Protein AF-A0A075HZZ0-F1 (afdb_monomer_lite)

Secondary structure (DSSP, 8-state):
-PPPEEEETTTTEEEE-SSS---TT-S--SS-SSTT---S-TTT----EEEEE---HHHHHHHHHHHHHHHHHHTTHHHHHHHHHHHHHHHHSPEEEEETTT--EEE--S---TTS----HHHHHHHHHHHHHHHHHHHHHHHHHS-------PPPHHHHHHHHHHHHHHHHHHHT-

Organism: NCBI:txid1456529

Sequence (177 aa):
MIYPYFFCELCDAKHALVEVVDCKYGKDQLSWDNYNEFHKCPACSGSHFYRQKDFNRLLGCGIILFGILLVPITYGISLAIVALVDWFLYNRVPDTIVCYKCKGEFFGIQSIPKNITSFDHHSSILGAVLAITVFALSVRFTERRTPTEPETEPLSEKERKYIGSVLRRHLEASDES

pLDDT: mean 73.94, std 11.05, range [47.56, 90.44]

Structure (mmCIF, N/CA/C/O backbone):
data_AF-A0A075HZZ0-F1
#
_entry.id   AF-A0A075HZZ0-F1
#
loop_
_atom_site.group_PDB
_atom_site.id
_atom_site.type_symbol
_atom_site.label_atom_id
_atom_site.label_alt_id
_atom_site.label_comp_id
_atom_site.label_asym_id
_atom_site.label_entity_id
_atom_site.label_seq_id
_atom_site.pdbx_PDB_ins_code
_atom_site.Cartn_x
_atom_site.Cartn_y
_atom_site.Cartn_z
_atom_site.occupancy
_atom_site.B_iso_or_equiv
_atom_site.auth_seq_id
_atom_site.auth_comp_id
_atom_site.auth_asym_id
_atom_site.auth_atom_id
_atom_site.pdbx_PDB_model_num
ATOM 1 N N . MET A 1 1 ? 4.058 -21.951 -14.397 1.00 50.56 1 MET A N 1
ATOM 2 C CA . MET A 1 1 ? 5.215 -21.125 -14.794 1.00 50.56 1 MET A CA 1
ATOM 3 C C . MET A 1 1 ? 4.657 -19.850 -15.397 1.00 50.56 1 MET A C 1
ATOM 5 O O . MET A 1 1 ? 3.925 -19.944 -16.371 1.00 50.56 1 MET A O 1
ATOM 9 N N . ILE A 1 2 ? 4.867 -18.702 -14.752 1.00 61.91 2 ILE A N 1
ATOM 10 C CA . ILE A 1 2 ? 4.447 -17.406 -15.303 1.00 61.91 2 ILE A CA 1
ATOM 11 C C . ILE A 1 2 ? 5.496 -17.047 -16.351 1.00 61.91 2 ILE A C 1
ATOM 13 O O . ILE A 1 2 ? 6.670 -16.928 -16.008 1.00 61.91 2 ILE A O 1
ATOM 17 N N . TYR A 1 3 ? 5.095 -16.956 -17.616 1.00 71.94 3 TYR A N 1
ATOM 18 C CA . TYR A 1 3 ? 6.011 -16.541 -18.672 1.00 71.94 3 TYR A CA 1
ATOM 19 C C . TYR A 1 3 ? 6.302 -15.046 -18.523 1.00 71.94 3 TYR A C 1
ATOM 21 O O . TYR A 1 3 ? 5.352 -14.269 -18.386 1.00 71.94 3 TYR A O 1
ATOM 29 N N . PRO A 1 4 ? 7.580 -14.632 -18.522 1.00 78.75 4 PRO A N 1
ATOM 30 C CA . PRO A 1 4 ? 7.922 -13.226 -18.450 1.00 78.75 4 PRO A CA 1
ATOM 31 C C . PRO A 1 4 ? 7.468 -12.523 -19.731 1.00 78.75 4 PRO A C 1
ATOM 33 O O . PRO A 1 4 ? 7.675 -13.011 -20.845 1.00 78.75 4 PRO A O 1
ATOM 36 N N . TYR A 1 5 ? 6.833 -11.369 -19.574 1.00 82.69 5 TYR A N 1
ATOM 37 C CA . TYR A 1 5 ? 6.384 -10.553 -20.696 1.00 82.69 5 TYR A CA 1
ATOM 38 C C . TYR A 1 5 ? 6.636 -9.074 -20.418 1.00 82.69 5 TYR A C 1
ATOM 40 O O . TYR A 1 5 ? 6.694 -8.627 -19.273 1.00 82.69 5 TYR A O 1
ATOM 48 N N . PHE A 1 6 ? 6.787 -8.320 -21.497 1.00 85.06 6 PHE A N 1
ATOM 49 C CA . PHE A 1 6 ? 7.002 -6.885 -21.505 1.00 85.06 6 PHE A CA 1
ATOM 50 C C . PHE A 1 6 ? 5.791 -6.197 -22.127 1.00 85.06 6 PHE A C 1
ATOM 52 O O . PHE A 1 6 ? 5.382 -6.520 -23.240 1.00 85.06 6 PHE A O 1
ATOM 59 N N . PHE A 1 7 ? 5.211 -5.245 -21.411 1.00 87.62 7 PHE A N 1
ATOM 60 C CA . PHE A 1 7 ? 4.170 -4.374 -21.925 1.00 87.62 7 PHE A CA 1
ATOM 61 C C . PHE A 1 7 ? 4.780 -3.023 -22.289 1.00 87.62 7 PHE A C 1
ATOM 63 O O . PHE A 1 7 ? 5.391 -2.355 -21.456 1.00 87.62 7 PHE A O 1
ATOM 70 N N . CYS A 1 8 ? 4.635 -2.618 -23.546 1.00 85.44 8 CYS A N 1
ATOM 71 C CA . CYS A 1 8 ? 5.173 -1.353 -24.020 1.00 85.44 8 CYS A CA 1
ATOM 72 C C . CYS A 1 8 ? 4.058 -0.310 -24.147 1.00 85.44 8 CYS A C 1
ATOM 74 O O . CYS A 1 8 ? 3.200 -0.447 -25.013 1.00 85.44 8 CYS A O 1
ATOM 76 N N . GLU A 1 9 ? 4.122 0.772 -23.362 1.00 85.38 9 GLU A N 1
ATOM 77 C CA . GLU A 1 9 ? 3.153 1.884 -23.440 1.00 85.38 9 GLU A CA 1
ATOM 78 C C . GLU A 1 9 ? 3.209 2.618 -24.797 1.00 85.38 9 GLU A C 1
ATOM 80 O O . GLU A 1 9 ? 2.214 3.171 -25.247 1.00 85.38 9 GLU A O 1
ATOM 85 N N . LEU A 1 10 ? 4.351 2.595 -25.502 1.00 84.75 10 LEU A N 1
ATOM 86 C CA . LEU A 1 10 ? 4.500 3.295 -26.788 1.00 84.75 10 LEU A CA 1
ATOM 87 C C . LEU A 1 10 ? 3.740 2.627 -27.938 1.00 84.75 10 LEU A C 1
ATOM 89 O O . LEU A 1 10 ? 3.252 3.319 -28.827 1.00 84.75 10 LEU A O 1
ATOM 93 N N . CYS A 1 11 ? 3.684 1.295 -27.963 1.00 82.88 11 CYS A N 1
ATOM 94 C CA . CYS A 1 11 ? 2.939 0.549 -28.980 1.00 82.88 11 CYS A CA 1
ATOM 95 C C . CYS A 1 11 ? 1.663 -0.104 -28.448 1.00 82.88 11 CYS A C 1
ATOM 97 O O . CYS A 1 11 ? 1.003 -0.792 -29.221 1.00 82.88 11 CYS A O 1
ATOM 99 N N . ASP A 1 12 ? 1.336 0.111 -27.171 1.00 85.69 12 ASP A N 1
ATOM 100 C CA . ASP A 1 12 ? 0.160 -0.431 -26.480 1.00 85.69 12 ASP A CA 1
ATOM 101 C C . ASP A 1 12 ? -0.004 -1.950 -26.685 1.00 85.69 12 ASP A C 1
ATOM 103 O O . ASP A 1 12 ? -1.091 -2.482 -26.907 1.00 85.69 12 ASP A O 1
ATOM 107 N N . ALA A 1 13 ? 1.125 -2.666 -26.683 1.00 84.50 13 ALA A N 1
ATOM 108 C CA . ALA A 1 13 ? 1.187 -4.079 -27.034 1.00 84.50 13 ALA A CA 1
ATOM 109 C C . ALA A 1 13 ? 2.001 -4.886 -26.018 1.00 84.50 13 ALA A C 1
ATOM 111 O O . ALA A 1 13 ? 2.953 -4.402 -25.394 1.00 84.50 13 ALA A O 1
ATOM 112 N N . LYS A 1 14 ? 1.598 -6.152 -25.861 1.00 86.19 14 LYS A N 1
ATOM 113 C CA . LYS A 1 14 ? 2.285 -7.151 -25.040 1.00 86.19 14 LYS A CA 1
ATOM 114 C C . LYS A 1 14 ? 3.279 -7.911 -25.907 1.00 86.19 14 LYS A C 1
ATOM 116 O O . LYS A 1 14 ? 2.901 -8.481 -26.926 1.00 86.19 14 LYS A O 1
ATOM 121 N N . HIS A 1 15 ? 4.519 -7.969 -25.453 1.00 83.31 15 HIS A N 1
ATOM 122 C CA . HIS A 1 15 ? 5.609 -8.674 -26.107 1.00 83.31 15 HIS A CA 1
ATOM 123 C C . HIS A 1 15 ? 6.131 -9.765 -25.177 1.00 83.31 15 HIS A C 1
ATOM 125 O O . HIS A 1 15 ? 6.398 -9.519 -23.999 1.00 83.31 15 HIS A O 1
ATOM 131 N N . ALA A 1 16 ? 6.272 -10.982 -25.693 1.00 78.44 16 ALA A N 1
ATOM 132 C CA . ALA A 1 16 ? 6.935 -12.045 -24.952 1.00 78.44 16 ALA A CA 1
ATOM 133 C C . ALA A 1 16 ? 8.435 -11.729 -24.853 1.00 78.44 16 ALA A C 1
ATOM 135 O O . ALA A 1 16 ? 9.047 -11.294 -25.828 1.00 78.44 16 ALA A O 1
ATOM 136 N N . LEU A 1 17 ? 9.029 -11.938 -23.678 1.00 74.19 17 LEU A N 1
ATOM 137 C CA . LEU A 1 17 ? 10.468 -11.769 -23.471 1.00 74.19 17 LEU A CA 1
ATOM 138 C C . LEU A 1 17 ? 11.199 -13.058 -23.883 1.00 74.19 17 LEU A C 1
ATOM 140 O O . LEU A 1 17 ? 11.727 -13.772 -23.035 1.00 74.19 17 LEU A O 1
ATOM 144 N N . VAL A 1 18 ? 11.160 -13.388 -25.177 1.00 68.44 18 VAL A N 1
ATOM 145 C CA . VAL A 1 18 ? 11.802 -14.582 -25.752 1.00 68.44 18 VAL A CA 1
ATOM 146 C C . VAL A 1 18 ? 12.726 -14.137 -26.881 1.00 68.44 18 VAL A C 1
ATOM 148 O O . VAL A 1 18 ? 12.222 -13.729 -27.919 1.00 68.44 18 VAL A O 1
ATOM 151 N N . GLU A 1 19 ? 14.043 -14.209 -26.653 1.00 63.22 19 GLU A N 1
ATOM 152 C CA . GLU A 1 19 ? 15.166 -13.925 -27.577 1.00 63.22 19 GLU A CA 1
ATOM 153 C C . GLU A 1 19 ? 15.183 -12.527 -28.235 1.00 63.22 19 GLU A C 1
ATOM 155 O O . GLU A 1 19 ? 16.155 -11.794 -28.091 1.00 63.22 19 GLU A O 1
ATOM 160 N N . VAL A 1 20 ? 14.114 -12.108 -28.916 1.00 67.38 20 VAL A N 1
ATOM 161 C CA . VAL A 1 20 ? 13.994 -10.816 -29.602 1.00 67.38 20 VAL A CA 1
ATOM 162 C C . VAL A 1 20 ? 12.648 -10.173 -29.269 1.00 67.38 20 VAL A C 1
ATOM 164 O O . VAL A 1 20 ? 11.581 -10.713 -29.557 1.00 67.38 20 VAL A O 1
ATOM 167 N N . VAL A 1 21 ? 12.687 -8.970 -28.691 1.00 72.31 21 VAL A N 1
ATOM 168 C CA . VAL A 1 21 ? 11.476 -8.180 -28.426 1.00 72.31 21 VAL A CA 1
ATOM 169 C C . VAL A 1 21 ? 11.061 -7.451 -29.705 1.00 72.31 21 VAL A C 1
ATOM 171 O O . VAL A 1 21 ? 11.614 -6.401 -30.045 1.00 72.31 21 VAL A O 1
ATOM 174 N N . ASP A 1 22 ? 10.062 -7.990 -30.404 1.00 72.12 22 ASP A N 1
ATOM 175 C CA . ASP A 1 22 ? 9.478 -7.369 -31.599 1.00 72.12 22 ASP A CA 1
ATOM 176 C C . ASP A 1 22 ? 8.577 -6.179 -31.230 1.00 72.12 22 ASP A C 1
ATOM 178 O O . ASP A 1 22 ? 7.352 -6.274 -31.170 1.00 72.12 22 ASP A O 1
ATOM 182 N N . CYS A 1 23 ? 9.202 -5.050 -30.894 1.00 76.69 23 CYS A N 1
ATOM 183 C CA . CYS A 1 23 ? 8.525 -3.786 -30.636 1.00 76.69 23 CYS A CA 1
ATOM 184 C C . CYS A 1 23 ? 8.677 -2.846 -31.837 1.00 76.69 23 CYS A C 1
ATOM 186 O O . CYS A 1 23 ? 9.790 -2.580 -32.285 1.00 76.69 23 CYS A O 1
ATOM 188 N N . LYS A 1 24 ? 7.570 -2.233 -32.280 1.00 78.62 24 LYS A N 1
ATOM 189 C CA . LYS A 1 24 ? 7.543 -1.262 -33.393 1.00 78.62 24 LYS A CA 1
ATOM 190 C C . LYS A 1 24 ? 8.470 -0.053 -33.188 1.00 78.62 24 LYS A C 1
ATOM 192 O O . LYS A 1 24 ? 8.930 0.545 -34.156 1.00 78.62 24 LYS A O 1
ATOM 197 N N . TYR A 1 25 ? 8.721 0.317 -31.934 1.00 75.81 25 TYR A N 1
ATOM 198 C CA . TYR A 1 25 ? 9.605 1.423 -31.554 1.00 75.81 25 TYR A CA 1
ATOM 199 C C . TYR A 1 25 ? 10.986 0.949 -31.088 1.00 75.81 25 TYR A C 1
ATOM 201 O O . TYR A 1 25 ? 11.809 1.778 -30.699 1.00 75.81 25 TYR A O 1
ATOM 209 N N . GLY A 1 26 ? 11.235 -0.363 -31.116 1.00 68.31 26 GLY A N 1
ATOM 210 C CA . GLY A 1 26 ? 12.427 -0.979 -30.559 1.00 68.31 26 GLY A CA 1
ATOM 211 C C . GLY A 1 26 ? 13.701 -0.489 -31.235 1.00 68.31 26 GLY A C 1
ATOM 212 O O . GLY A 1 26 ? 13.838 -0.570 -32.453 1.00 68.31 26 GLY A O 1
ATOM 213 N N . LYS A 1 27 ? 14.636 0.035 -30.436 1.00 65.12 27 LYS A N 1
ATOM 214 C CA . LYS A 1 27 ? 15.949 0.502 -30.919 1.00 65.12 27 LYS A CA 1
ATOM 215 C C . LYS A 1 27 ? 17.110 -0.395 -30.497 1.00 65.12 27 LYS A C 1
ATOM 217 O O . LYS A 1 27 ? 18.184 -0.271 -31.072 1.00 65.12 27 LYS A O 1
ATOM 222 N N . ASP A 1 28 ? 16.915 -1.265 -29.504 1.00 61.56 28 ASP A N 1
ATOM 223 C CA . ASP A 1 28 ? 17.967 -2.136 -28.966 1.00 61.56 28 ASP A CA 1
ATOM 224 C C . ASP A 1 28 ? 17.344 -3.483 -28.556 1.00 61.56 28 ASP A C 1
ATOM 226 O O . ASP A 1 28 ? 16.809 -3.631 -27.459 1.00 61.56 28 ASP A O 1
ATOM 230 N N . GLN A 1 29 ? 17.304 -4.435 -29.493 1.00 60.50 29 GLN A N 1
ATOM 231 C CA . GLN A 1 29 ? 16.605 -5.723 -29.343 1.00 60.50 29 GLN A CA 1
ATOM 232 C C . GLN A 1 29 ? 17.485 -6.835 -28.739 1.00 60.50 29 GLN A C 1
ATOM 234 O O . GLN A 1 29 ? 16.964 -7.889 -28.396 1.00 60.50 29 GLN A O 1
ATOM 239 N N . LEU A 1 30 ? 18.796 -6.600 -28.599 1.00 54.94 30 LEU A N 1
ATOM 240 C CA . LEU A 1 30 ? 19.831 -7.631 -28.406 1.00 54.94 30 LEU A CA 1
ATOM 241 C C . LEU A 1 30 ? 20.369 -7.763 -26.965 1.00 54.94 30 LEU A C 1
ATOM 243 O O . LEU A 1 30 ? 21.362 -8.446 -26.749 1.00 54.94 30 LEU A O 1
ATOM 247 N N . SER A 1 31 ? 19.775 -7.102 -25.966 1.00 51.75 31 SER A N 1
ATOM 248 C CA . SER A 1 31 ? 20.361 -7.028 -24.612 1.00 51.75 31 SER A CA 1
ATOM 249 C C . SER A 1 31 ? 19.717 -7.939 -23.556 1.00 51.75 31 SER A C 1
ATOM 251 O O . SER A 1 31 ? 19.895 -7.676 -22.371 1.00 51.75 31 SER A O 1
ATOM 253 N N . TRP A 1 32 ? 18.922 -8.945 -23.942 1.00 55.59 32 TRP A N 1
ATOM 254 C CA . TRP A 1 32 ? 18.073 -9.704 -23.002 1.00 55.59 32 TRP A CA 1
ATOM 255 C C . TRP A 1 32 ? 18.316 -11.221 -22.987 1.00 55.59 32 TRP A C 1
ATOM 257 O O . TRP A 1 32 ? 17.464 -11.972 -22.518 1.00 55.59 32 TRP A O 1
ATOM 267 N N . ASP A 1 33 ? 19.501 -11.673 -23.405 1.00 53.53 33 ASP A N 1
ATOM 268 C CA . ASP A 1 33 ? 19.921 -13.081 -23.271 1.00 53.53 33 ASP A CA 1
ATOM 269 C C . ASP A 1 33 ? 20.103 -13.495 -21.799 1.00 53.53 33 A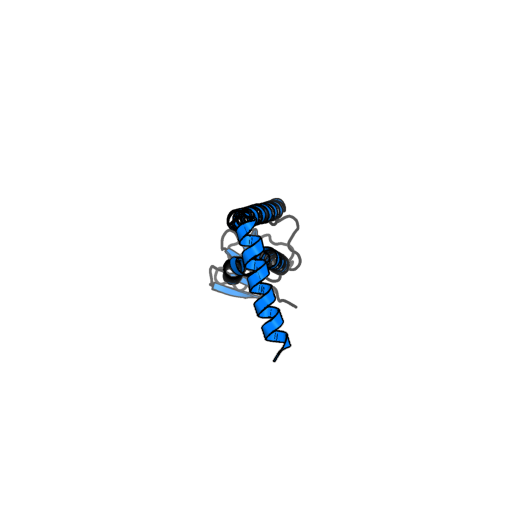SP A C 1
ATOM 271 O O . ASP A 1 33 ? 19.961 -14.663 -21.434 1.00 53.53 33 ASP A O 1
ATOM 275 N N . ASN A 1 34 ? 20.385 -12.522 -20.926 1.00 54.41 34 ASN A N 1
ATOM 276 C CA . ASN A 1 34 ? 20.502 -12.706 -19.487 1.00 54.41 34 ASN A CA 1
ATOM 277 C C . ASN A 1 34 ? 19.435 -11.853 -18.793 1.00 54.41 34 ASN A C 1
ATOM 279 O O . ASN A 1 34 ? 19.589 -10.647 -18.626 1.00 54.41 34 ASN A O 1
ATOM 283 N N . TYR A 1 35 ? 18.355 -12.483 -18.329 1.00 55.03 35 TYR A N 1
ATOM 284 C CA . TYR A 1 35 ? 17.261 -11.860 -17.561 1.00 55.03 35 TYR A CA 1
ATOM 285 C C . TYR A 1 35 ? 17.712 -11.123 -16.279 1.00 55.03 35 TYR A C 1
ATOM 287 O O . TYR A 1 35 ? 16.889 -10.529 -15.58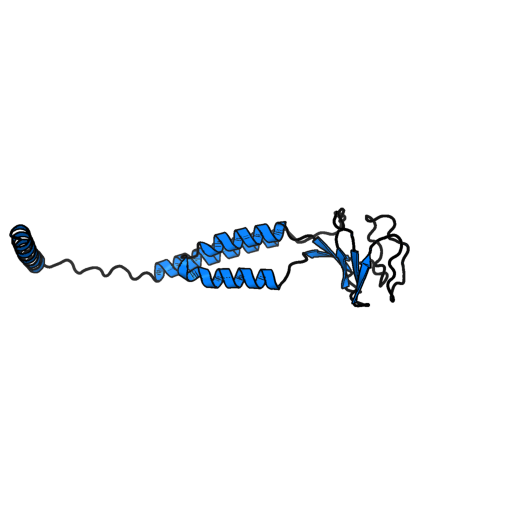9 1.00 55.03 35 TYR A O 1
ATOM 295 N N . ASN A 1 36 ? 19.001 -11.177 -15.936 1.00 52.66 36 ASN A N 1
ATOM 296 C CA . ASN A 1 36 ? 19.619 -10.477 -14.814 1.00 52.66 36 ASN A CA 1
ATOM 297 C C . ASN A 1 36 ? 20.187 -9.091 -15.176 1.00 52.66 36 ASN A C 1
ATOM 299 O O . ASN A 1 36 ? 20.482 -8.309 -14.273 1.00 52.66 36 ASN A O 1
ATOM 303 N N . GLU A 1 37 ? 20.331 -8.762 -16.461 1.00 58.72 37 GLU A N 1
ATOM 304 C CA . GLU A 1 37 ? 21.031 -7.563 -16.934 1.00 58.72 37 GLU A CA 1
ATOM 305 C C . GLU A 1 37 ? 20.056 -6.514 -17.500 1.00 58.72 37 GLU A C 1
ATOM 307 O O . GLU A 1 37 ? 19.980 -6.252 -18.698 1.00 58.72 37 GLU A O 1
ATOM 312 N N . PHE A 1 38 ? 19.301 -5.859 -16.607 1.00 66.00 38 PHE A N 1
ATOM 313 C CA . PHE A 1 38 ? 18.425 -4.716 -16.925 1.00 66.00 38 PHE A CA 1
ATOM 314 C C . PHE A 1 38 ? 19.240 -3.446 -17.241 1.00 66.00 38 PHE A C 1
ATOM 316 O O . PHE A 1 38 ? 19.159 -2.448 -16.526 1.00 66.00 38 PHE A O 1
ATOM 323 N N . HIS A 1 39 ? 20.067 -3.464 -18.287 1.00 66.31 39 HIS A N 1
ATOM 324 C CA . HIS A 1 39 ? 20.902 -2.315 -18.653 1.00 66.31 39 HIS A CA 1
ATOM 325 C C . HIS A 1 39 ? 20.186 -1.325 -19.573 1.00 66.31 39 HIS A C 1
ATOM 327 O O . HIS A 1 39 ? 20.441 -0.120 -19.488 1.00 66.31 39 HIS A O 1
ATOM 333 N N . LYS A 1 40 ? 19.290 -1.805 -20.447 1.00 75.81 40 LYS A N 1
ATOM 334 C CA . LYS A 1 40 ? 18.585 -0.970 -21.428 1.00 75.81 40 LYS A CA 1
ATOM 335 C C . LYS A 1 40 ? 17.184 -1.481 -21.745 1.00 75.81 40 LYS A C 1
ATOM 337 O O . LYS A 1 40 ? 16.942 -2.673 -21.900 1.00 75.81 40 LYS A O 1
ATOM 342 N N . CYS A 1 41 ? 16.247 -0.545 -21.867 1.00 78.38 41 CYS A N 1
ATOM 343 C CA . CYS A 1 41 ? 14.877 -0.840 -22.265 1.00 78.38 41 CYS A CA 1
ATOM 344 C C . CYS A 1 41 ? 14.811 -1.153 -23.773 1.00 78.38 41 CYS A C 1
ATOM 346 O O . CYS A 1 41 ? 15.293 -0.330 -24.557 1.00 78.38 41 CYS A O 1
ATOM 348 N N . PRO A 1 42 ? 14.161 -2.252 -24.204 1.00 77.06 42 PRO A N 1
ATOM 349 C CA . PRO A 1 42 ? 14.109 -2.637 -25.615 1.00 77.06 42 PRO A CA 1
ATOM 350 C C . PRO A 1 42 ? 13.351 -1.622 -26.485 1.00 77.06 42 PRO A C 1
ATOM 352 O O . PRO A 1 42 ? 13.682 -1.438 -27.653 1.00 77.06 42 PRO A O 1
ATOM 355 N N . ALA A 1 43 ? 12.382 -0.898 -25.910 1.00 79.94 43 ALA A N 1
ATOM 356 C CA . ALA A 1 43 ? 11.576 0.092 -26.627 1.00 79.94 43 ALA A CA 1
ATOM 357 C C . ALA A 1 43 ? 12.262 1.463 -26.785 1.00 79.94 43 ALA A C 1
ATOM 359 O O . ALA A 1 43 ? 12.140 2.096 -27.825 1.00 79.94 43 ALA A O 1
ATOM 360 N N . CYS A 1 44 ? 12.966 1.965 -25.763 1.00 80.62 44 CYS A N 1
ATOM 361 C CA . CYS A 1 44 ? 13.479 3.349 -25.766 1.00 80.62 44 CYS A CA 1
ATOM 362 C C . CYS A 1 44 ? 14.968 3.500 -25.424 1.00 80.62 44 CYS A C 1
ATOM 364 O O . CYS A 1 44 ? 15.440 4.634 -25.272 1.00 80.62 44 CYS A O 1
ATOM 366 N N . SER A 1 45 ? 15.676 2.384 -25.227 1.00 76.75 45 SER A N 1
ATOM 367 C CA . SER A 1 45 ? 17.094 2.304 -24.839 1.00 76.75 45 SER A CA 1
ATOM 368 C C . SER A 1 45 ? 17.447 3.072 -23.556 1.00 76.75 45 SER A C 1
ATOM 370 O O . SER A 1 45 ? 18.586 3.490 -23.367 1.00 76.75 45 SER A O 1
ATOM 372 N N . GLY A 1 46 ? 16.471 3.306 -22.673 1.00 75.81 46 GLY A N 1
ATOM 373 C CA . GLY A 1 46 ? 16.700 3.949 -21.377 1.00 75.81 46 GLY A CA 1
ATOM 374 C C . GLY A 1 46 ? 17.312 2.973 -20.372 1.00 75.81 46 GLY A C 1
ATOM 375 O O . GLY A 1 46 ? 16.928 1.808 -20.366 1.00 75.81 46 GLY A O 1
ATOM 376 N N . SER A 1 47 ? 18.222 3.452 -19.524 1.00 74.31 47 SER A N 1
ATOM 377 C CA . SER A 1 47 ? 18.908 2.668 -18.481 1.00 74.31 47 SER A CA 1
ATOM 378 C C . SER A 1 47 ? 18.319 2.843 -17.076 1.00 74.31 47 SER A C 1
ATOM 380 O O . SER A 1 47 ? 18.757 2.197 -16.129 1.00 74.31 47 SER A O 1
ATOM 382 N N . HIS A 1 48 ? 17.332 3.727 -16.920 1.00 79.00 48 HIS A N 1
ATOM 383 C CA . HIS A 1 48 ? 16.690 3.992 -15.638 1.00 79.00 48 HIS A CA 1
ATOM 384 C C . HIS A 1 48 ? 15.418 3.152 -15.491 1.00 79.00 48 HIS A C 1
ATOM 386 O O . HIS A 1 48 ? 14.452 3.326 -16.245 1.00 79.00 48 HIS A O 1
ATOM 392 N N . PHE A 1 49 ? 15.411 2.296 -14.471 1.00 78.75 49 PHE A N 1
ATOM 393 C CA . PHE A 1 49 ? 14.291 1.439 -14.093 1.00 78.75 49 PHE A CA 1
ATOM 394 C C . PHE A 1 49 ? 13.944 1.652 -12.622 1.00 78.75 49 PHE A C 1
ATOM 396 O O . PHE A 1 49 ? 14.831 1.899 -11.805 1.00 78.75 49 PHE A O 1
ATOM 403 N N . TYR A 1 50 ? 12.667 1.531 -12.280 1.00 75.62 50 TYR A N 1
ATOM 404 C CA . TYR A 1 50 ? 12.207 1.488 -10.895 1.00 75.62 50 TYR A CA 1
ATOM 405 C C . TYR A 1 50 ? 11.281 0.295 -10.684 1.00 75.62 50 TYR A C 1
ATOM 407 O O . TYR A 1 50 ? 10.688 -0.224 -11.629 1.00 75.62 50 TYR A O 1
ATOM 415 N N . ARG A 1 51 ? 11.178 -0.161 -9.435 1.00 77.50 51 ARG A N 1
ATOM 416 C CA . ARG A 1 51 ? 10.220 -1.197 -9.047 1.00 77.50 51 ARG A CA 1
ATOM 417 C C . ARG A 1 51 ? 8.894 -0.549 -8.681 1.00 77.50 51 ARG A C 1
ATOM 419 O O . ARG A 1 51 ? 8.864 0.407 -7.906 1.00 77.50 51 ARG A O 1
ATOM 426 N N . GLN A 1 52 ? 7.811 -1.111 -9.189 1.00 78.81 52 GLN A N 1
ATOM 427 C CA . GLN A 1 52 ? 6.452 -0.728 -8.854 1.00 78.81 52 GLN A CA 1
ATOM 428 C C . GLN A 1 52 ? 5.648 -1.979 -8.506 1.00 78.81 52 GLN A C 1
ATOM 430 O O . GLN A 1 52 ? 5.741 -3.004 -9.172 1.00 78.81 52 GLN A O 1
ATOM 435 N N . LYS A 1 53 ? 4.854 -1.900 -7.440 1.00 75.19 53 LYS A N 1
ATOM 436 C CA . LYS A 1 53 ? 3.895 -2.945 -7.078 1.00 75.19 53 LYS A CA 1
ATOM 437 C C . LYS A 1 53 ? 2.704 -2.829 -8.033 1.00 75.19 53 LYS A C 1
ATOM 439 O O . LYS A 1 53 ? 2.121 -1.745 -8.099 1.00 75.19 53 LYS A O 1
ATOM 444 N N . ASP A 1 54 ? 2.340 -3.896 -8.745 1.00 75.06 54 ASP A N 1
ATOM 445 C CA . ASP A 1 54 ? 1.146 -3.903 -9.611 1.00 75.06 54 ASP A CA 1
ATOM 446 C C . ASP A 1 54 ? -0.126 -4.029 -8.760 1.00 75.06 54 ASP A C 1
ATOM 448 O O . ASP A 1 54 ? -0.776 -5.072 -8.658 1.00 75.06 54 ASP A O 1
ATOM 452 N N . PHE A 1 55 ? -0.417 -2.962 -8.019 1.00 71.50 55 PHE A N 1
ATOM 453 C CA . PHE A 1 55 ? -1.575 -2.915 -7.154 1.00 71.50 55 PHE A CA 1
ATOM 454 C C . PHE A 1 55 ? -2.789 -2.451 -7.947 1.00 71.50 55 PHE A C 1
ATOM 456 O O . PHE A 1 55 ? -2.872 -1.300 -8.385 1.00 71.50 55 PHE A O 1
ATOM 463 N N . ASN A 1 56 ? -3.774 -3.338 -8.079 1.00 78.56 56 ASN A N 1
ATOM 464 C CA . ASN A 1 56 ? -5.039 -2.981 -8.694 1.00 78.56 56 ASN A CA 1
ATOM 465 C C . ASN A 1 56 ? -5.743 -1.914 -7.842 1.00 78.56 56 ASN A C 1
ATOM 467 O O . ASN A 1 56 ? -6.270 -2.192 -6.760 1.00 78.56 56 ASN A O 1
ATOM 471 N N . ARG A 1 57 ? -5.792 -0.687 -8.366 1.00 80.69 57 ARG A N 1
ATOM 472 C CA . ARG A 1 57 ? -6.418 0.464 -7.706 1.00 80.69 57 ARG A CA 1
ATOM 473 C C . ARG A 1 57 ? -7.879 0.201 -7.333 1.00 80.69 57 ARG A C 1
ATOM 475 O O . ARG A 1 57 ? -8.331 0.688 -6.301 1.00 80.69 57 ARG A O 1
ATOM 482 N N . LEU A 1 58 ? -8.592 -0.608 -8.122 1.00 81.94 58 LEU A N 1
ATOM 483 C CA . LEU A 1 58 ? -9.975 -0.989 -7.840 1.00 81.94 58 LEU A CA 1
ATOM 484 C C . LEU A 1 58 ? -10.088 -1.868 -6.588 1.00 81.94 58 LEU A C 1
ATOM 486 O O . LEU A 1 58 ? -11.001 -1.664 -5.790 1.00 81.94 58 LEU A O 1
ATOM 490 N N . LEU A 1 59 ? -9.152 -2.805 -6.390 1.00 82.38 59 LEU A N 1
ATOM 491 C CA . LEU A 1 59 ? -9.131 -3.661 -5.199 1.00 82.38 59 LEU A CA 1
ATOM 492 C C . LEU A 1 59 ? -8.881 -2.833 -3.938 1.00 82.38 59 LEU A C 1
ATOM 494 O O . LEU A 1 59 ? -9.626 -2.970 -2.972 1.00 82.38 59 LEU A O 1
ATOM 498 N N . GLY A 1 60 ? -7.907 -1.918 -3.975 1.00 81.31 60 GLY A N 1
ATOM 499 C CA . GLY A 1 60 ? -7.653 -1.006 -2.856 1.00 81.31 60 GLY A CA 1
ATOM 500 C C . GLY A 1 60 ? -8.860 -0.146 -2.498 1.00 81.31 60 GLY A C 1
ATOM 501 O O . GLY A 1 60 ? -9.252 -0.069 -1.337 1.00 81.31 60 GLY A O 1
ATOM 502 N N . CYS A 1 61 ? -9.497 0.466 -3.500 1.00 83.81 61 CYS A N 1
ATOM 503 C CA . CYS A 1 61 ? -10.709 1.251 -3.274 1.00 83.81 61 CYS A CA 1
ATOM 504 C C . CYS A 1 61 ? -11.851 0.405 -2.692 1.00 83.81 61 CYS A C 1
ATOM 506 O O . CYS A 1 61 ? -12.546 0.871 -1.790 1.00 83.81 61 CYS A O 1
ATOM 508 N N . GLY A 1 62 ? -12.033 -0.828 -3.171 1.00 87.38 62 GLY A N 1
ATOM 509 C CA . GLY A 1 62 ? -13.066 -1.733 -2.671 1.00 87.38 62 GLY A CA 1
ATOM 510 C C . GLY A 1 62 ? -12.884 -2.083 -1.194 1.00 87.38 62 GLY A C 1
ATOM 511 O O . GLY A 1 62 ? -13.844 -2.017 -0.429 1.00 87.38 62 GLY A O 1
ATOM 512 N N . ILE A 1 63 ? -11.653 -2.392 -0.778 1.00 84.31 63 ILE A N 1
ATOM 513 C CA . ILE A 1 63 ? -11.349 -2.775 0.606 1.00 84.31 63 ILE A CA 1
ATOM 514 C C . ILE A 1 63 ? -11.562 -1.599 1.571 1.00 84.31 63 ILE A C 1
ATOM 516 O O . ILE A 1 63 ? -12.196 -1.768 2.615 1.00 84.31 63 ILE A O 1
ATOM 520 N N . ILE A 1 64 ? -11.131 -0.390 1.194 1.00 84.19 64 ILE A N 1
ATOM 521 C CA . ILE A 1 64 ? -11.367 0.825 1.991 1.00 84.19 64 ILE A CA 1
ATOM 522 C C . ILE A 1 64 ? -12.869 1.097 2.139 1.00 84.19 64 ILE A C 1
ATOM 524 O O . ILE A 1 64 ? -13.346 1.354 3.246 1.00 84.19 64 ILE A O 1
ATOM 528 N N . LEU A 1 65 ? -13.628 1.014 1.040 1.00 86.31 65 LEU A N 1
ATOM 529 C CA . LEU A 1 65 ? -15.075 1.237 1.055 1.00 86.31 65 LEU A CA 1
ATOM 530 C C . LEU A 1 65 ? -15.785 0.236 1.978 1.00 86.31 65 LEU A C 1
ATOM 532 O O . LEU A 1 65 ? -16.646 0.615 2.774 1.00 86.31 65 LEU A O 1
ATOM 536 N N . PHE A 1 66 ? -15.393 -1.035 1.894 1.00 86.50 66 PHE A N 1
ATOM 537 C CA . PHE A 1 66 ? -15.939 -2.101 2.724 1.00 86.50 66 PHE A CA 1
ATOM 538 C C . PHE A 1 66 ? -15.618 -1.887 4.209 1.00 86.50 66 PHE A C 1
ATOM 540 O O . PHE A 1 66 ? -16.489 -2.064 5.061 1.00 86.50 66 PHE A O 1
ATOM 547 N N . GLY A 1 67 ? -14.404 -1.419 4.516 1.00 82.00 67 GLY A N 1
ATOM 548 C CA . GLY A 1 67 ? -14.015 -1.017 5.865 1.00 82.00 67 GLY A CA 1
ATOM 549 C C . GLY A 1 67 ? -14.927 0.066 6.433 1.00 82.00 67 GLY A C 1
ATOM 550 O O . GLY A 1 67 ? -15.491 -0.133 7.504 1.00 82.00 67 GLY A O 1
ATOM 551 N N . ILE A 1 68 ? -15.145 1.161 5.694 1.00 81.06 68 ILE A N 1
ATOM 552 C CA . ILE A 1 68 ? -15.996 2.290 6.120 1.00 81.06 68 ILE A CA 1
ATOM 553 C C . ILE A 1 68 ? -17.430 1.836 6.432 1.00 81.06 68 ILE A C 1
ATOM 555 O O . ILE A 1 68 ? -17.989 2.233 7.454 1.00 81.06 68 ILE A O 1
ATOM 559 N N . LEU A 1 69 ? -18.012 0.987 5.581 1.00 84.69 69 LEU A N 1
ATOM 560 C CA . LEU A 1 69 ? -19.367 0.452 5.765 1.00 84.69 69 LEU A CA 1
ATOM 561 C C . LEU A 1 69 ? -19.502 -0.407 7.028 1.00 84.69 69 LEU A C 1
ATOM 563 O O . LEU A 1 69 ? -20.539 -0.375 7.690 1.00 84.69 69 LEU A O 1
ATOM 567 N N . LEU A 1 70 ? -18.460 -1.163 7.373 1.00 81.44 70 LEU A N 1
ATOM 568 C CA . LEU A 1 70 ? -18.473 -2.069 8.519 1.00 81.44 70 LEU A CA 1
ATOM 569 C C . LEU A 1 70 ? -18.112 -1.401 9.852 1.00 81.44 70 LEU A C 1
ATOM 571 O O . LEU A 1 70 ? -18.469 -1.942 10.904 1.00 81.44 70 LEU A O 1
ATOM 575 N N . VAL A 1 71 ? -17.433 -0.246 9.843 1.00 78.88 71 VAL A N 1
ATOM 576 C CA . VAL A 1 71 ? -17.035 0.483 11.065 1.00 78.88 71 VAL A CA 1
ATOM 577 C C . VAL A 1 71 ? -18.197 0.700 12.047 1.00 78.88 71 VAL A C 1
ATOM 579 O O . VAL A 1 71 ? -18.040 0.298 13.204 1.00 78.88 71 VAL A O 1
ATOM 582 N N . PRO A 1 72 ? -19.352 1.278 11.652 1.00 73.62 72 PRO A N 1
ATOM 583 C CA . PRO A 1 72 ? -20.430 1.569 12.600 1.00 73.62 72 PRO A CA 1
ATOM 584 C C . PRO A 1 72 ? -21.117 0.310 13.147 1.00 73.62 72 PRO A C 1
ATOM 586 O O . PRO A 1 72 ? -21.668 0.352 14.240 1.00 73.62 72 PRO A O 1
ATOM 589 N N . ILE A 1 73 ? -21.069 -0.808 12.417 1.00 77.88 73 ILE A N 1
ATOM 590 C CA . ILE A 1 73 ? -21.729 -2.067 12.801 1.00 77.88 73 ILE A CA 1
ATOM 591 C C . ILE A 1 73 ? -20.876 -2.855 13.805 1.00 77.88 73 ILE A C 1
ATOM 593 O O . ILE A 1 73 ? -21.399 -3.556 14.665 1.00 77.88 73 ILE A O 1
ATOM 597 N N . THR A 1 74 ? -19.551 -2.757 13.697 1.00 78.88 74 THR A N 1
ATOM 598 C CA . THR A 1 74 ? -18.605 -3.643 14.401 1.00 78.88 74 THR A CA 1
ATOM 599 C C . THR A 1 74 ? -17.796 -2.942 15.491 1.00 78.88 74 THR A C 1
ATOM 601 O O . THR A 1 74 ? -16.817 -3.509 15.975 1.00 78.88 74 THR A O 1
ATOM 604 N N . TYR A 1 75 ? -18.154 -1.699 15.846 1.00 71.06 75 TYR A N 1
ATOM 605 C CA . TYR A 1 75 ? -17.413 -0.863 16.803 1.00 71.06 75 TYR A CA 1
ATOM 606 C C . TYR A 1 75 ? -15.901 -0.802 16.493 1.00 71.06 75 TYR A C 1
ATOM 608 O O . TYR A 1 75 ? -15.054 -0.790 17.382 1.00 71.06 75 TYR A O 1
ATOM 616 N N . GLY A 1 76 ? -15.556 -0.796 15.200 1.00 70.81 76 GLY A N 1
ATOM 617 C CA . GLY A 1 76 ? -14.182 -0.692 14.708 1.00 70.81 76 GLY A CA 1
ATOM 618 C C . GLY A 1 76 ? -13.378 -1.999 14.609 1.00 70.81 76 GLY A C 1
ATOM 619 O O . GLY A 1 76 ? -12.282 -1.957 14.056 1.00 70.81 76 GLY A O 1
ATOM 620 N N . ILE A 1 77 ? -13.889 -3.163 15.040 1.00 76.94 77 ILE A N 1
ATOM 621 C CA . ILE A 1 77 ? -13.192 -4.462 14.853 1.00 76.94 77 ILE A CA 1
ATOM 622 C C . ILE A 1 77 ? -12.938 -4.752 13.363 1.00 76.94 77 ILE A C 1
ATOM 624 O O . ILE A 1 77 ? -11.906 -5.314 12.990 1.00 76.94 77 ILE A O 1
ATOM 628 N N . SER A 1 78 ? -13.842 -4.304 12.491 1.00 78.81 78 SER A N 1
ATOM 629 C CA . SER A 1 78 ? -13.682 -4.384 11.034 1.00 78.81 78 SER A CA 1
ATOM 630 C C . SER A 1 78 ? -12.391 -3.756 10.509 1.00 78.81 78 SER A C 1
ATOM 632 O O . SER A 1 78 ? -11.837 -4.270 9.542 1.00 78.81 78 SER A O 1
ATOM 634 N N . LEU A 1 79 ? -11.865 -2.708 11.151 1.00 71.81 79 LEU A N 1
ATOM 635 C CA . LEU A 1 79 ? -10.622 -2.061 10.723 1.00 71.81 79 LEU A CA 1
ATOM 636 C C . LEU A 1 79 ? -9.407 -2.970 10.914 1.00 71.81 79 LEU A C 1
ATOM 638 O O . LEU A 1 79 ? -8.527 -2.993 10.059 1.00 71.81 79 LEU A O 1
ATOM 642 N N . ALA A 1 80 ? -9.377 -3.756 11.993 1.00 77.94 80 ALA A N 1
ATOM 643 C CA . ALA A 1 80 ? -8.304 -4.718 12.224 1.00 77.94 80 ALA A CA 1
ATOM 644 C C . ALA A 1 80 ? -8.311 -5.824 11.158 1.00 77.94 80 ALA A C 1
ATOM 646 O O . ALA A 1 80 ? -7.262 -6.185 10.629 1.00 77.94 80 ALA A O 1
ATOM 647 N N . ILE A 1 81 ? -9.500 -6.319 10.799 1.00 80.50 81 ILE A N 1
ATOM 648 C CA . ILE A 1 81 ? -9.665 -7.338 9.754 1.00 80.50 81 ILE A CA 1
ATOM 649 C C . ILE A 1 81 ? -9.256 -6.773 8.391 1.00 80.50 81 ILE A C 1
ATOM 651 O O . ILE A 1 81 ? -8.480 -7.403 7.678 1.00 80.50 81 ILE A O 1
ATOM 655 N N . VAL A 1 82 ? -9.729 -5.575 8.046 1.00 82.88 82 VAL A N 1
ATOM 656 C CA . VAL A 1 82 ? -9.390 -4.898 6.788 1.00 82.88 82 VAL A CA 1
ATOM 657 C C . VAL A 1 82 ? -7.887 -4.648 6.676 1.00 82.88 82 VAL A C 1
ATOM 659 O O . VAL A 1 82 ? -7.308 -4.950 5.640 1.00 82.88 82 VAL A O 1
ATOM 662 N N . ALA A 1 83 ? -7.230 -4.202 7.749 1.00 78.19 83 ALA A N 1
ATOM 663 C CA . ALA A 1 83 ? -5.780 -4.020 7.766 1.00 78.19 83 ALA A CA 1
ATOM 664 C C . ALA A 1 83 ? -5.014 -5.341 7.568 1.00 78.19 83 ALA A C 1
ATOM 666 O O . ALA A 1 83 ? -3.997 -5.376 6.875 1.00 78.19 83 ALA A O 1
ATOM 667 N N . LEU A 1 84 ? -5.503 -6.441 8.149 1.00 82.75 84 LEU A N 1
ATOM 668 C CA . LEU A 1 84 ? -4.902 -7.767 7.990 1.00 82.75 84 LEU A CA 1
ATOM 669 C C . LEU A 1 84 ? -5.055 -8.271 6.547 1.00 82.75 84 LEU A C 1
ATOM 671 O O . LEU A 1 84 ? -4.107 -8.807 5.972 1.00 82.75 84 LEU A O 1
ATOM 675 N N . VAL A 1 85 ? -6.224 -8.043 5.943 1.00 83.31 85 VAL A N 1
ATOM 676 C CA . VAL A 1 85 ? -6.492 -8.339 4.530 1.00 83.31 85 VAL A CA 1
ATOM 677 C C . VAL A 1 85 ? -5.590 -7.503 3.620 1.00 83.31 85 VAL A C 1
ATOM 679 O O . VAL A 1 85 ? -4.940 -8.073 2.747 1.00 83.31 85 VAL A O 1
ATOM 682 N N . ASP A 1 86 ? -5.475 -6.195 3.858 1.00 80.06 86 ASP A N 1
ATOM 683 C CA . ASP A 1 86 ? -4.586 -5.302 3.105 1.00 80.06 86 ASP A CA 1
ATOM 684 C C . ASP A 1 86 ? -3.125 -5.752 3.190 1.00 80.06 86 ASP A C 1
ATOM 686 O O . ASP A 1 86 ? -2.440 -5.824 2.169 1.00 80.06 86 ASP A O 1
ATOM 690 N N . TRP A 1 87 ? -2.647 -6.131 4.379 1.00 81.19 87 TRP A N 1
ATOM 691 C CA . TRP A 1 87 ? -1.296 -6.668 4.553 1.00 81.19 87 TRP A CA 1
ATOM 692 C C . TRP A 1 87 ? -1.089 -7.983 3.791 1.00 81.19 87 TRP A C 1
ATOM 694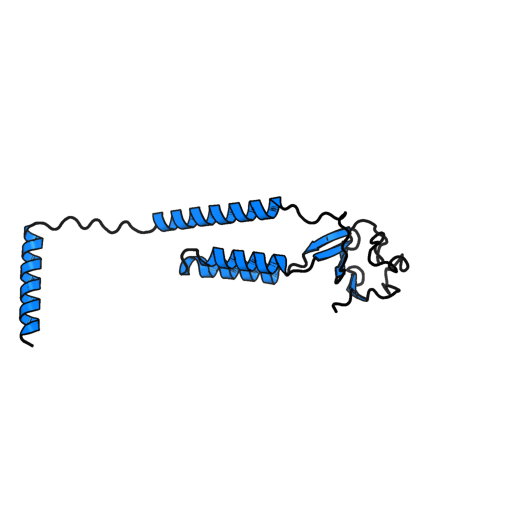 O O . TRP A 1 87 ? -0.069 -8.173 3.122 1.00 81.19 87 TRP A O 1
ATOM 704 N N . PHE A 1 88 ? -2.068 -8.886 3.845 1.00 81.69 88 PHE A N 1
ATOM 705 C CA . PHE A 1 88 ? -2.016 -10.145 3.110 1.00 81.69 88 PHE A CA 1
ATOM 706 C C . PHE A 1 88 ? -1.995 -9.923 1.592 1.00 81.69 88 PHE A C 1
ATOM 708 O O . PHE A 1 88 ? -1.191 -10.544 0.893 1.00 81.69 88 PHE A O 1
ATOM 715 N N . LEU A 1 89 ? -2.828 -9.014 1.079 1.00 81.19 89 LEU A N 1
ATOM 716 C CA . LEU A 1 89 ? -2.825 -8.620 -0.330 1.00 81.19 89 LEU A CA 1
ATOM 717 C C . LEU A 1 89 ? -1.499 -7.972 -0.727 1.00 81.19 89 LEU A C 1
ATOM 719 O O . LEU A 1 89 ? -0.919 -8.368 -1.735 1.00 81.19 89 LEU A O 1
ATOM 723 N N . TYR A 1 90 ? -0.979 -7.042 0.075 1.00 75.56 90 TYR A N 1
ATOM 724 C CA . TYR A 1 90 ? 0.300 -6.381 -0.184 1.00 75.56 90 TYR A CA 1
ATOM 725 C C . TYR A 1 90 ? 1.449 -7.388 -0.342 1.00 75.56 90 TYR A C 1
ATOM 727 O O . TYR A 1 90 ? 2.260 -7.273 -1.262 1.00 75.56 90 TYR A O 1
ATOM 735 N N . ASN A 1 91 ? 1.475 -8.426 0.499 1.00 75.62 91 ASN A N 1
ATOM 736 C CA . ASN A 1 91 ? 2.473 -9.494 0.423 1.00 75.62 91 ASN A CA 1
ATOM 737 C C . ASN A 1 91 ? 2.288 -10.421 -0.789 1.00 75.62 91 ASN A C 1
ATOM 739 O O . ASN A 1 91 ? 3.238 -11.085 -1.199 1.00 75.62 91 ASN A O 1
ATOM 743 N N . ARG A 1 92 ? 1.076 -10.505 -1.351 1.00 79.12 92 ARG A N 1
ATOM 744 C CA . ARG A 1 92 ? 0.761 -11.368 -2.500 1.00 79.12 92 ARG A CA 1
ATOM 745 C C . ARG A 1 92 ? 0.962 -10.698 -3.849 1.00 79.12 92 ARG A C 1
ATOM 747 O O . ARG A 1 92 ? 1.154 -11.408 -4.833 1.00 79.12 92 ARG A O 1
ATOM 754 N N . VAL A 1 93 ? 0.897 -9.373 -3.913 1.00 76.56 93 VAL A N 1
ATOM 755 C CA . VAL A 1 93 ? 1.027 -8.649 -5.180 1.00 76.56 93 VAL A CA 1
ATOM 756 C C . VAL A 1 93 ? 2.465 -8.789 -5.701 1.00 76.56 93 VAL A C 1
ATOM 758 O O . VAL A 1 93 ? 3.406 -8.523 -4.948 1.00 76.56 93 VAL A O 1
ATOM 761 N N . PRO A 1 94 ? 2.675 -9.224 -6.954 1.00 71.25 94 PRO A N 1
ATOM 762 C CA . PRO A 1 94 ? 4.012 -9.331 -7.526 1.00 71.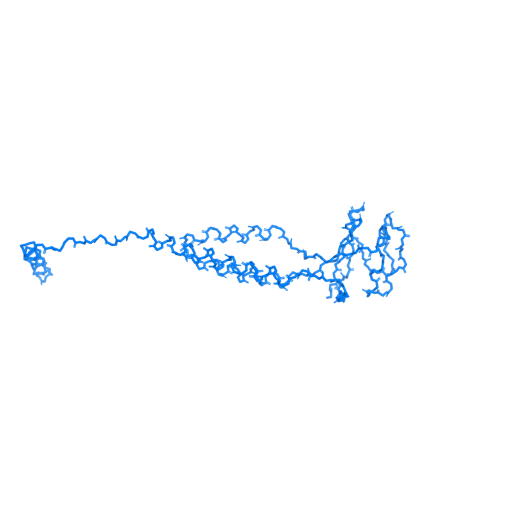25 94 PRO A CA 1
ATOM 763 C C . PRO A 1 94 ? 4.628 -7.946 -7.767 1.00 71.25 94 PRO A C 1
ATOM 765 O O . PRO A 1 94 ? 3.927 -6.959 -7.991 1.00 71.25 94 PRO A O 1
ATOM 768 N N . ASP A 1 95 ? 5.956 -7.875 -7.703 1.00 74.69 95 ASP A N 1
ATOM 769 C CA . ASP A 1 95 ? 6.690 -6.670 -8.083 1.00 74.69 95 ASP A CA 1
ATOM 770 C C . ASP A 1 95 ? 6.869 -6.639 -9.608 1.00 74.69 95 ASP A C 1
ATOM 772 O O . ASP A 1 95 ? 7.279 -7.630 -10.216 1.00 74.69 95 ASP A O 1
ATOM 776 N N . THR A 1 96 ? 6.605 -5.484 -10.208 1.00 79.88 96 THR A N 1
ATOM 777 C CA . THR A 1 96 ? 6.788 -5.199 -11.634 1.00 79.88 96 THR A CA 1
ATOM 778 C C . THR A 1 96 ? 7.910 -4.173 -11.778 1.00 79.88 96 THR A C 1
ATOM 780 O O . THR A 1 96 ? 8.123 -3.322 -10.910 1.00 79.88 96 THR A O 1
ATOM 783 N N . ILE A 1 97 ? 8.683 -4.252 -12.856 1.00 81.88 97 ILE A N 1
ATOM 784 C CA . ILE A 1 97 ? 9.725 -3.258 -13.150 1.00 81.88 97 ILE A CA 1
ATOM 785 C C . ILE A 1 97 ? 9.187 -2.313 -14.211 1.00 81.88 97 ILE A C 1
ATOM 787 O O . ILE A 1 97 ? 8.584 -2.766 -15.176 1.00 81.88 97 ILE A O 1
ATOM 791 N N . VAL A 1 98 ? 9.425 -1.014 -14.061 1.00 84.94 98 VAL A N 1
ATOM 792 C CA . VAL A 1 98 ? 8.946 -0.002 -15.004 1.00 84.94 98 VAL A CA 1
ATOM 793 C C . VAL A 1 98 ? 10.105 0.863 -15.484 1.00 84.94 98 VAL A C 1
ATOM 795 O O . VAL A 1 98 ? 10.974 1.275 -14.711 1.00 84.94 98 VAL A O 1
ATOM 798 N N . CYS A 1 99 ? 10.142 1.140 -16.787 1.00 84.00 99 CYS A N 1
ATOM 799 C CA . CYS A 1 99 ? 11.118 2.052 -17.377 1.00 84.00 99 CYS A CA 1
ATOM 800 C C . CYS A 1 99 ? 10.706 3.516 -17.154 1.00 84.00 99 CYS A C 1
ATOM 802 O O . CYS A 1 99 ? 9.592 3.901 -17.492 1.00 84.00 99 CYS A O 1
ATOM 804 N N . TYR A 1 100 ? 11.614 4.381 -16.695 1.00 81.25 100 TYR A N 1
ATOM 805 C CA . TYR A 1 100 ? 11.297 5.806 -16.485 1.00 81.25 100 TYR A CA 1
ATOM 806 C C . TYR A 1 100 ? 10.928 6.570 -17.761 1.00 81.25 100 TYR A C 1
ATOM 808 O O . TYR A 1 100 ? 10.194 7.552 -17.706 1.00 81.25 100 TYR A O 1
ATOM 816 N N . LYS A 1 101 ? 11.479 6.162 -18.908 1.00 83.12 101 LYS A N 1
ATOM 817 C CA . LYS A 1 101 ? 11.416 6.957 -20.139 1.00 83.12 101 LYS A CA 1
ATOM 818 C C . LYS A 1 101 ? 10.196 6.626 -20.992 1.00 83.12 101 LYS A C 1
ATOM 820 O O . LYS A 1 101 ? 9.501 7.534 -21.426 1.00 83.12 101 LYS A O 1
ATOM 825 N N . CYS A 1 102 ? 9.949 5.342 -21.237 1.00 82.12 102 CYS A N 1
ATOM 826 C CA . CYS A 1 102 ? 8.808 4.887 -22.035 1.00 82.12 102 CYS A CA 1
ATOM 827 C C . CYS A 1 102 ? 7.678 4.294 -21.203 1.00 82.12 102 CYS A C 1
ATOM 829 O O . CYS A 1 102 ? 6.722 3.820 -21.802 1.00 82.12 102 CYS A O 1
ATOM 831 N N . LYS A 1 103 ? 7.836 4.228 -19.871 1.00 86.31 103 LYS A N 1
ATOM 832 C CA . LYS A 1 103 ? 6.875 3.613 -18.947 1.00 86.31 103 LYS A CA 1
ATOM 833 C C . LYS A 1 103 ? 6.482 2.171 -19.292 1.00 86.31 103 LYS A C 1
ATOM 835 O O . LYS A 1 103 ? 5.452 1.675 -18.869 1.00 86.31 103 LYS A O 1
ATOM 840 N N . GLY A 1 104 ? 7.338 1.468 -20.033 1.00 83.94 104 GLY A N 1
ATOM 841 C CA . GLY A 1 104 ? 7.134 0.052 -20.314 1.00 83.94 104 GLY A CA 1
ATOM 842 C C . GLY A 1 104 ? 7.284 -0.774 -19.038 1.00 83.94 104 GLY A C 1
ATOM 843 O O . GLY A 1 104 ? 8.218 -0.538 -18.265 1.00 83.94 104 GLY A O 1
ATOM 844 N N . GLU A 1 105 ? 6.376 -1.721 -18.846 1.00 86.06 105 GLU A N 1
ATOM 845 C CA . GLU A 1 105 ? 6.240 -2.543 -17.648 1.00 86.06 105 GLU A CA 1
ATOM 846 C C . GLU A 1 105 ? 6.712 -3.972 -17.935 1.00 86.06 105 GLU A C 1
ATOM 848 O O . GLU A 1 105 ? 6.357 -4.570 -18.952 1.00 86.06 105 GLU A O 1
ATOM 853 N N . PHE A 1 106 ? 7.519 -4.538 -17.044 1.00 82.38 106 PHE A N 1
ATOM 854 C CA . PHE A 1 106 ? 8.062 -5.884 -17.182 1.00 82.38 106 PHE A CA 1
ATOM 855 C C . PHE A 1 106 ? 7.526 -6.793 -16.077 1.00 82.38 106 PHE A C 1
ATOM 857 O O . PHE A 1 106 ? 7.731 -6.528 -14.889 1.00 82.38 106 PHE A O 1
ATOM 864 N N . PHE A 1 107 ? 6.895 -7.892 -16.481 1.00 82.31 107 PHE A N 1
ATOM 865 C CA . PHE A 1 107 ? 6.220 -8.844 -15.604 1.00 82.31 107 PHE A CA 1
ATOM 866 C C . PHE A 1 107 ? 6.923 -10.203 -15.594 1.00 82.31 107 PHE A C 1
ATOM 868 O O . PHE A 1 107 ? 7.542 -10.608 -16.578 1.00 82.31 107 PHE A O 1
ATOM 875 N N . GLY A 1 108 ? 6.780 -10.945 -14.491 1.00 72.25 108 GLY A N 1
ATOM 876 C CA . GLY A 1 108 ? 7.231 -12.341 -14.393 1.00 72.25 108 GLY A CA 1
ATOM 877 C C . GLY A 1 108 ? 8.743 -12.533 -14.216 1.00 72.25 108 GLY A C 1
ATOM 878 O O . GLY A 1 108 ? 9.245 -13.640 -14.402 1.00 72.25 108 GLY A O 1
ATOM 879 N N . ILE A 1 109 ? 9.476 -11.482 -13.843 1.00 71.19 109 ILE A N 1
ATOM 880 C CA . ILE A 1 109 ? 10.925 -11.534 -13.615 1.00 71.19 109 ILE A CA 1
ATOM 881 C C . ILE A 1 109 ? 11.195 -12.037 -12.196 1.00 71.19 109 ILE A C 1
ATOM 883 O O . ILE A 1 109 ? 10.843 -11.387 -11.215 1.00 71.19 109 ILE A O 1
ATOM 887 N N . GLN A 1 110 ? 11.838 -13.199 -12.084 1.00 57.88 110 GLN A N 1
ATOM 888 C CA . GLN A 1 110 ? 12.063 -13.867 -10.797 1.00 57.88 110 GLN A CA 1
ATOM 889 C C . GLN A 1 110 ? 13.272 -13.315 -10.020 1.00 57.88 110 GLN A C 1
ATOM 891 O O . GLN A 1 110 ? 13.301 -13.402 -8.794 1.00 57.88 110 GLN A O 1
ATOM 896 N N . SER A 1 111 ? 14.261 -12.726 -10.696 1.00 56.81 111 SER A N 1
ATOM 897 C CA . SER A 1 111 ? 15.511 -12.246 -10.092 1.00 56.81 111 SER A CA 1
ATOM 898 C C . SER A 1 111 ? 15.674 -10.741 -10.267 1.00 56.81 111 SER A C 1
ATOM 900 O O . SER A 1 111 ? 16.505 -10.247 -11.023 1.00 56.81 111 SER A O 1
ATOM 902 N N . ILE A 1 112 ? 14.869 -9.976 -9.538 1.00 58.53 112 ILE A N 1
ATOM 903 C CA . ILE A 1 112 ? 14.994 -8.523 -9.568 1.00 58.53 112 ILE A CA 1
ATOM 904 C C . ILE A 1 112 ? 16.261 -8.128 -8.774 1.00 58.53 112 ILE A C 1
ATOM 906 O O . ILE A 1 112 ? 16.355 -8.462 -7.583 1.00 58.53 112 ILE A O 1
ATOM 910 N N . PRO A 1 113 ? 17.240 -7.420 -9.370 1.00 57.25 113 PRO A N 1
ATOM 911 C CA . PRO A 1 113 ? 18.528 -7.152 -8.733 1.00 57.25 113 PRO A CA 1
ATOM 912 C C . PRO A 1 113 ? 18.377 -6.339 -7.438 1.00 57.25 113 PRO A C 1
ATOM 914 O O . PRO A 1 113 ? 17.624 -5.362 -7.376 1.00 57.25 113 PRO A O 1
ATOM 917 N N . LYS A 1 114 ? 19.121 -6.737 -6.392 1.00 52.56 114 LYS A N 1
ATOM 918 C CA . LYS A 1 114 ? 19.116 -6.124 -5.042 1.00 52.56 114 LYS A CA 1
ATOM 919 C C . LYS A 1 114 ? 19.523 -4.642 -5.017 1.00 52.56 114 LYS A C 1
ATOM 921 O O . LYS A 1 114 ? 19.326 -3.982 -4.006 1.00 52.56 114 LYS A O 1
ATOM 926 N N . ASN A 1 115 ? 20.103 -4.136 -6.107 1.00 51.16 115 ASN A N 1
ATOM 927 C CA . ASN A 1 115 ? 20.553 -2.750 -6.242 1.00 51.16 115 ASN A CA 1
ATOM 928 C C . ASN A 1 115 ? 19.397 -1.765 -6.510 1.00 51.16 115 ASN A C 1
ATOM 930 O O . ASN A 1 115 ? 19.518 -0.584 -6.212 1.00 51.16 115 ASN A O 1
ATOM 934 N N . ILE A 1 116 ? 18.258 -2.250 -7.017 1.00 55.50 116 ILE A N 1
ATOM 935 C CA . ILE A 1 116 ? 17.065 -1.427 -7.231 1.00 55.50 116 ILE A CA 1
ATOM 936 C C . ILE A 1 116 ? 16.259 -1.467 -5.933 1.00 55.50 116 ILE A C 1
ATOM 938 O O . ILE A 1 116 ? 15.492 -2.407 -5.707 1.00 55.50 116 ILE A O 1
ATOM 942 N N . THR 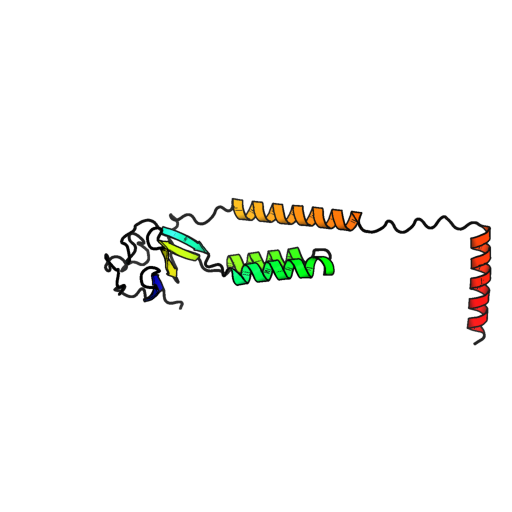A 1 117 ? 16.492 -0.500 -5.049 1.00 47.56 117 THR A N 1
ATOM 943 C CA . THR A 1 117 ? 15.813 -0.400 -3.755 1.00 47.56 117 THR A CA 1
ATOM 944 C C . THR A 1 117 ? 14.310 -0.195 -3.959 1.00 47.56 117 THR A C 1
ATOM 946 O O . THR A 1 117 ? 13.855 0.800 -4.516 1.00 47.56 117 THR A O 1
ATOM 949 N N . SER A 1 118 ? 13.510 -1.167 -3.529 1.00 54.81 118 SER A N 1
ATOM 950 C CA . SER A 1 118 ? 12.065 -1.013 -3.355 1.00 54.81 118 SER A CA 1
ATOM 951 C C . SER A 1 118 ? 11.770 -0.444 -1.969 1.00 54.81 118 SER A C 1
ATOM 953 O O . SER A 1 118 ? 12.289 -0.967 -0.989 1.00 54.81 118 SER A O 1
ATOM 955 N N . PHE A 1 119 ? 10.933 0.597 -1.944 1.00 49.97 119 PHE A N 1
ATOM 956 C CA . PHE A 1 119 ? 10.135 1.154 -0.840 1.00 49.97 119 PHE A CA 1
ATOM 957 C C . PHE A 1 119 ? 10.588 0.873 0.612 1.00 49.97 119 PHE A C 1
ATOM 959 O O . PHE A 1 119 ? 10.486 -0.243 1.120 1.00 49.97 119 PHE A O 1
ATOM 966 N N . ASP A 1 120 ? 10.989 1.945 1.304 1.00 52.81 120 ASP A N 1
ATOM 967 C CA . ASP A 1 120 ? 11.408 1.979 2.709 1.00 52.81 120 ASP A CA 1
ATOM 968 C C . ASP A 1 120 ? 10.395 1.355 3.685 1.00 52.81 120 ASP A C 1
ATOM 970 O O . ASP A 1 120 ? 9.230 1.761 3.750 1.00 52.81 120 ASP A O 1
ATOM 974 N N . HIS A 1 121 ? 10.881 0.472 4.565 1.00 56.09 121 HIS A N 1
ATOM 975 C CA . HIS A 1 121 ? 10.142 -0.097 5.706 1.00 56.09 121 HIS A CA 1
ATOM 976 C C . HIS A 1 121 ? 9.531 0.952 6.653 1.00 56.09 121 HIS A C 1
ATOM 978 O O . HIS A 1 121 ? 8.574 0.668 7.378 1.00 56.09 121 HIS A O 1
ATOM 984 N N . HIS A 1 122 ? 10.040 2.183 6.631 1.00 57.31 122 HIS A N 1
ATOM 985 C CA . HIS A 1 122 ? 9.506 3.287 7.423 1.00 57.31 122 HIS A CA 1
ATOM 986 C C . HIS A 1 122 ? 8.054 3.630 7.046 1.00 57.31 122 HIS A C 1
ATOM 988 O O . HIS A 1 122 ? 7.255 4.001 7.907 1.00 57.31 122 HIS A O 1
ATOM 994 N N . SER A 1 123 ? 7.691 3.453 5.772 1.00 59.50 123 SER A N 1
ATOM 995 C CA . SER A 1 123 ? 6.340 3.727 5.270 1.00 59.50 123 SER A CA 1
ATOM 996 C C . SER A 1 123 ? 5.292 2.776 5.863 1.00 59.50 123 SER A C 1
ATOM 998 O O . SER A 1 123 ? 4.223 3.224 6.280 1.00 59.50 123 SER A O 1
ATOM 1000 N N . SER A 1 124 ? 5.619 1.486 6.007 1.00 58.31 124 SER A N 1
ATOM 1001 C CA . SER A 1 124 ? 4.714 0.500 6.610 1.00 58.31 124 SER A CA 1
ATOM 1002 C C . SER A 1 124 ? 4.530 0.702 8.115 1.00 58.31 124 SER A C 1
ATOM 1004 O O . SER A 1 124 ? 3.421 0.546 8.623 1.00 58.31 124 SER A O 1
ATOM 1006 N N . ILE A 1 125 ? 5.591 1.095 8.833 1.00 67.50 125 ILE A N 1
ATOM 1007 C CA . ILE A 1 125 ? 5.520 1.336 10.283 1.00 67.50 125 ILE A CA 1
ATOM 1008 C C . ILE A 1 125 ? 4.679 2.584 10.571 1.00 67.50 125 ILE A C 1
ATOM 1010 O O . ILE A 1 125 ? 3.807 2.554 11.439 1.00 67.50 125 ILE A O 1
ATOM 1014 N N . LEU A 1 126 ? 4.889 3.665 9.812 1.00 73.75 126 LEU A N 1
ATOM 1015 C CA . LEU A 1 126 ? 4.124 4.901 9.969 1.00 73.75 126 LEU A CA 1
ATOM 1016 C C . LEU A 1 126 ? 2.627 4.682 9.698 1.00 73.75 126 LEU A C 1
ATOM 1018 O O . LEU A 1 126 ? 1.791 5.170 10.457 1.00 73.75 126 LEU A O 1
ATOM 1022 N N . GLY A 1 127 ? 2.292 3.901 8.666 1.00 68.50 127 GLY A N 1
ATOM 1023 C CA . GLY A 1 127 ? 0.909 3.526 8.363 1.00 68.50 127 GLY A CA 1
ATOM 1024 C C . GLY A 1 127 ? 0.244 2.738 9.496 1.00 68.50 127 GLY A C 1
ATOM 1025 O O . GLY A 1 127 ? -0.880 3.053 9.885 1.00 68.50 127 GLY A O 1
ATOM 1026 N N . ALA A 1 128 ? 0.953 1.769 10.083 1.00 69.06 128 ALA A N 1
ATOM 1027 C CA . ALA A 1 128 ? 0.441 0.983 11.206 1.00 69.06 128 ALA A CA 1
ATOM 1028 C C . ALA A 1 128 ? 0.187 1.845 12.457 1.00 69.06 128 ALA A C 1
ATOM 1030 O O . ALA A 1 128 ? -0.865 1.732 13.086 1.00 69.06 128 ALA A O 1
ATOM 1031 N N . VAL A 1 129 ? 1.110 2.752 12.795 1.00 79.31 129 VAL A N 1
ATOM 1032 C CA . VAL A 1 129 ? 0.955 3.672 13.938 1.00 79.31 129 VAL A CA 1
ATOM 1033 C C . VAL A 1 129 ? -0.224 4.627 13.729 1.00 79.31 129 VAL A C 1
ATOM 1035 O O . VAL A 1 129 ? -1.007 4.858 14.655 1.00 79.31 129 VAL A O 1
ATOM 1038 N N . LEU A 1 130 ? -0.395 5.152 12.512 1.00 77.88 130 LEU A N 1
ATOM 1039 C CA . LEU A 1 130 ? -1.533 6.004 12.164 1.00 77.88 130 LEU A CA 1
ATOM 1040 C C . LEU A 1 130 ? -2.867 5.248 12.304 1.00 77.88 130 LEU A C 1
ATOM 1042 O O . LEU A 1 130 ? -3.821 5.774 12.870 1.00 77.88 130 LEU A O 1
ATOM 1046 N N . ALA A 1 131 ? -2.932 3.992 11.856 1.00 72.06 131 ALA A N 1
ATOM 1047 C CA . ALA A 1 131 ? -4.136 3.173 11.987 1.00 72.06 131 ALA A CA 1
ATOM 1048 C C . ALA A 1 131 ? -4.496 2.900 13.459 1.00 72.06 131 ALA A C 1
ATOM 1050 O O . ALA A 1 131 ? -5.653 3.064 13.850 1.00 72.06 131 ALA A O 1
ATOM 1051 N N . ILE A 1 132 ? -3.508 2.553 14.295 1.00 75.31 132 ILE A N 1
ATOM 1052 C CA . ILE A 1 132 ? -3.708 2.301 15.733 1.00 75.31 132 ILE A CA 1
ATOM 1053 C C . ILE A 1 132 ? -4.191 3.567 16.451 1.00 75.31 132 ILE A C 1
ATOM 1055 O O . ILE A 1 132 ? -5.118 3.509 17.259 1.00 75.31 132 ILE A O 1
ATOM 1059 N N . THR A 1 133 ? -3.594 4.723 16.152 1.00 79.12 133 THR A N 1
ATOM 1060 C CA . THR A 1 133 ? -3.984 6.000 16.770 1.00 79.12 133 THR A CA 1
ATOM 1061 C C . THR A 1 133 ? -5.385 6.439 16.354 1.00 79.12 133 THR A C 1
ATOM 1063 O O . THR A 1 133 ? -6.183 6.809 17.216 1.00 79.12 133 THR A O 1
ATOM 1066 N N . VAL A 1 134 ? -5.730 6.339 15.067 1.00 78.88 134 VAL A N 1
ATOM 1067 C CA . VAL A 1 134 ? -7.085 6.636 14.574 1.00 78.88 134 VAL A CA 1
ATOM 1068 C C . VAL A 1 134 ? -8.113 5.692 15.197 1.00 78.88 134 VAL A C 1
ATOM 1070 O O . VAL A 1 134 ? -9.173 6.148 15.629 1.00 78.88 134 VAL A O 1
ATOM 1073 N N . PHE A 1 135 ? -7.802 4.398 15.315 1.00 75.25 135 PHE A N 1
ATOM 1074 C CA . PHE A 1 135 ? -8.672 3.429 15.981 1.00 75.25 135 PHE A CA 1
ATOM 1075 C C . PHE A 1 135 ? -8.893 3.787 17.457 1.00 75.25 135 PHE A C 1
ATOM 1077 O O . PHE A 1 135 ? -10.036 3.905 17.894 1.00 75.25 135 PHE A O 1
ATOM 1084 N N . ALA A 1 136 ? -7.820 4.054 18.207 1.00 75.75 136 ALA A N 1
ATOM 1085 C CA . ALA A 1 136 ? -7.908 4.439 19.615 1.00 75.75 136 ALA A CA 1
ATOM 1086 C C . ALA A 1 136 ? -8.729 5.724 19.819 1.00 75.75 136 ALA A C 1
ATOM 1088 O O . ALA A 1 136 ? -9.536 5.804 20.745 1.00 75.75 136 ALA A O 1
ATOM 1089 N N . LEU A 1 137 ? -8.570 6.717 18.937 1.00 79.12 137 LEU A N 1
ATOM 1090 C CA . LEU A 1 137 ? -9.369 7.944 18.960 1.00 79.12 137 LEU A CA 1
ATOM 1091 C C . LEU A 1 137 ? -10.841 7.680 18.637 1.00 79.12 137 LEU A C 1
ATOM 1093 O O . LEU A 1 137 ? -11.711 8.266 19.276 1.00 79.12 137 LEU A O 1
ATOM 1097 N N . SER A 1 138 ? -11.117 6.788 17.686 1.00 71.44 138 SER A N 1
ATOM 1098 C CA . SER A 1 138 ? -12.478 6.402 17.302 1.00 71.44 138 SER A CA 1
ATOM 1099 C C . SER A 1 138 ? -13.196 5.701 18.454 1.00 71.44 138 SER A C 1
ATOM 1101 O O . SER A 1 138 ? -14.317 6.077 18.781 1.00 71.44 138 SER A O 1
ATOM 1103 N N . VAL A 1 139 ? -12.522 4.770 19.138 1.00 70.44 139 VAL A N 1
ATOM 1104 C CA . VAL A 1 139 ? -13.051 4.092 20.334 1.00 70.44 139 VAL A CA 1
ATOM 1105 C C . VAL A 1 139 ? -13.280 5.089 21.471 1.00 70.44 139 VAL A C 1
ATOM 1107 O O . VAL A 1 139 ? -14.370 5.157 22.031 1.00 70.44 139 VAL A O 1
ATOM 1110 N N . ARG A 1 140 ? -12.301 5.956 21.754 1.00 75.12 140 ARG A N 1
ATOM 1111 C CA . ARG A 1 140 ? -12.441 7.033 22.752 1.00 75.12 140 ARG A CA 1
ATOM 1112 C C . ARG A 1 140 ? -13.574 8.000 22.427 1.00 75.12 140 ARG A C 1
ATOM 1114 O O . ARG A 1 140 ? -14.128 8.636 23.323 1.00 75.12 140 ARG A O 1
ATOM 1121 N N . PHE A 1 141 ? -13.878 8.185 21.148 1.00 73.00 141 PHE A N 1
ATOM 1122 C CA . PHE A 1 141 ? -14.983 9.014 20.699 1.00 73.00 141 PHE A CA 1
ATOM 1123 C C . PHE A 1 141 ? -16.324 8.303 20.873 1.00 73.00 141 PHE A C 1
ATOM 1125 O O . PHE A 1 141 ? -17.271 8.934 21.336 1.00 73.00 141 PHE A O 1
ATOM 1132 N N . THR A 1 142 ? -16.405 7.003 20.575 1.00 65.81 142 THR A N 1
ATOM 1133 C CA . THR A 1 142 ? -17.612 6.204 20.829 1.00 65.81 142 THR A CA 1
ATOM 1134 C C . THR A 1 142 ? -17.898 6.064 22.321 1.00 65.81 142 THR A C 1
ATOM 1136 O O . THR A 1 142 ? -19.041 6.248 22.720 1.00 65.81 142 THR A O 1
ATOM 1139 N N . GLU A 1 143 ? -16.874 5.870 23.156 1.00 68.25 143 GLU A N 1
ATOM 1140 C CA . GLU A 1 143 ? -17.001 5.875 24.624 1.00 68.25 143 GLU A CA 1
ATOM 1141 C C . GLU A 1 143 ? -17.463 7.234 25.161 1.00 68.25 143 GLU A C 1
ATOM 1143 O O . GLU A 1 143 ? -18.175 7.315 26.154 1.00 68.25 143 GLU A O 1
ATOM 1148 N N . ARG A 1 144 ? -17.097 8.335 24.497 1.00 66.31 144 ARG A N 1
ATOM 1149 C CA . ARG A 1 144 ? -17.616 9.665 24.853 1.00 66.31 144 ARG A CA 1
ATOM 1150 C C . ARG A 1 144 ? -19.065 9.883 24.429 1.00 66.31 144 ARG A C 1
ATOM 1152 O O . ARG A 1 144 ? -19.705 10.803 24.925 1.00 66.31 144 ARG A O 1
ATOM 1159 N N . ARG A 1 145 ? -19.539 9.110 23.452 1.00 61.03 145 ARG A N 1
ATOM 1160 C CA . ARG A 1 145 ? -20.873 9.229 22.855 1.00 61.03 1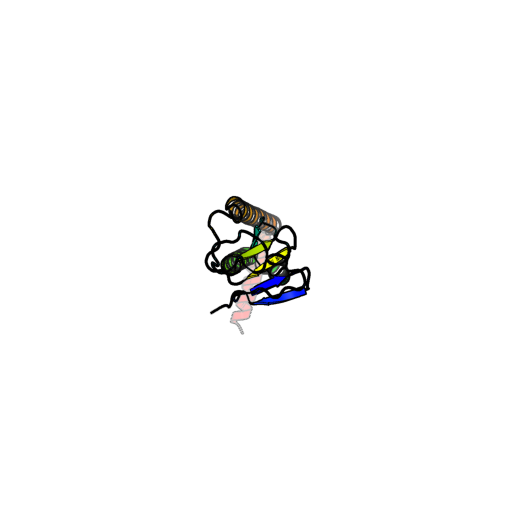45 ARG A CA 1
ATOM 1161 C C . ARG A 1 145 ? -21.879 8.273 23.481 1.00 61.03 145 ARG A C 1
ATOM 1163 O O . ARG A 1 145 ? -23.068 8.500 23.278 1.00 61.03 145 ARG A O 1
ATOM 1170 N N . THR A 1 146 ? -21.445 7.236 24.202 1.00 53.28 146 THR A N 1
ATOM 1171 C CA . THR A 1 146 ? -22.355 6.457 25.044 1.00 53.28 146 THR A CA 1
ATOM 1172 C C . THR A 1 146 ? -22.927 7.405 26.092 1.00 53.28 146 THR A C 1
ATOM 1174 O O . THR A 1 146 ? -22.147 7.958 26.871 1.00 53.28 146 THR A O 1
ATOM 1177 N N . PRO A 1 147 ? -24.249 7.659 26.086 1.00 56.38 147 PRO A N 1
ATOM 1178 C CA . PRO A 1 147 ? -24.877 8.433 27.140 1.00 56.38 147 PRO A CA 1
ATOM 1179 C C . PRO A 1 147 ? -24.523 7.762 28.459 1.00 56.38 147 PRO A C 1
ATOM 1181 O O . PRO A 1 147 ? -24.661 6.542 28.574 1.00 56.38 147 PRO A O 1
ATOM 1184 N N . THR A 1 148 ? -24.041 8.533 29.429 1.00 55.22 148 THR A N 1
ATOM 1185 C CA . THR A 1 148 ? -24.002 8.074 30.814 1.00 55.22 148 THR A CA 1
ATOM 1186 C C . THR A 1 148 ? -25.391 7.526 31.115 1.00 55.22 148 THR A C 1
ATOM 1188 O O . THR A 1 148 ? -26.372 8.236 30.872 1.00 55.22 148 THR A O 1
ATOM 1191 N N . GLU A 1 149 ? -25.480 6.258 31.533 1.00 59.06 149 GLU A N 1
ATOM 1192 C CA . GLU A 1 149 ? -26.743 5.678 31.991 1.00 59.06 149 GLU A CA 1
ATOM 1193 C C . GLU A 1 149 ? -27.377 6.711 32.923 1.00 59.06 149 GLU A C 1
ATOM 1195 O O . GLU A 1 149 ? -26.652 7.226 33.786 1.00 59.06 149 GLU A O 1
ATOM 1200 N N . PRO A 1 150 ? -28.627 7.151 32.664 1.00 52.44 150 PRO A N 1
ATOM 1201 C CA . PRO A 1 150 ? -29.215 8.219 33.448 1.00 52.44 150 PRO A CA 1
ATOM 1202 C C . PRO A 1 150 ? -29.072 7.802 34.899 1.00 52.44 150 PRO A C 1
ATOM 1204 O O . PRO A 1 150 ? -29.522 6.716 35.262 1.00 52.44 150 PRO A O 1
ATOM 1207 N N . GLU A 1 151 ? -28.383 8.621 35.693 1.00 53.59 151 GLU A N 1
ATOM 1208 C CA . GLU A 1 151 ? -28.349 8.446 37.135 1.00 53.59 151 GLU A CA 1
ATOM 1209 C C . GLU A 1 151 ? -29.819 8.459 37.550 1.00 53.59 151 GLU A C 1
ATOM 1211 O O . GLU A 1 151 ? -30.471 9.504 37.545 1.00 53.59 151 GLU A O 1
ATOM 1216 N N . THR A 1 152 ? -30.400 7.276 37.757 1.00 62.34 152 THR A N 1
ATOM 1217 C CA . THR A 1 152 ? -31.760 7.176 38.253 1.00 62.34 152 THR A CA 1
ATOM 1218 C C . THR A 1 152 ? -31.686 7.786 39.630 1.00 62.34 152 THR A C 1
ATOM 1220 O O . THR A 1 152 ? -31.057 7.207 40.520 1.00 62.34 152 THR A O 1
ATOM 1223 N N . GLU A 1 153 ? -32.262 8.978 39.763 1.00 75.56 153 GLU A N 1
ATOM 1224 C CA . GLU A 1 153 ? -32.411 9.667 41.032 1.00 75.56 153 GLU A CA 1
ATOM 1225 C C . GLU A 1 153 ? -32.858 8.620 42.065 1.00 75.56 153 GLU A C 1
ATOM 1227 O O . GLU A 1 153 ? -33.806 7.866 41.799 1.00 75.56 153 GLU A O 1
ATOM 1232 N N . PRO A 1 154 ? -32.110 8.434 43.166 1.00 70.25 154 PRO A N 1
ATOM 1233 C CA . PRO A 1 154 ? -32.340 7.306 44.050 1.00 70.25 154 PRO A CA 1
ATOM 1234 C C . PRO A 1 154 ? -33.773 7.376 44.569 1.00 70.25 154 PRO A C 1
ATOM 1236 O O . PRO A 1 154 ? -34.143 8.341 45.235 1.00 70.25 154 PRO A O 1
ATOM 1239 N N . LEU A 1 155 ? -34.566 6.342 44.259 1.00 73.38 155 LEU A N 1
ATOM 1240 C CA . LEU A 1 155 ? -35.983 6.281 44.609 1.00 73.38 155 LEU A CA 1
ATOM 1241 C C . LEU A 1 155 ? -36.199 6.679 46.070 1.00 73.38 155 LEU A C 1
ATOM 1243 O O . LEU A 1 155 ? -35.599 6.064 46.969 1.00 73.38 155 LEU A O 1
ATOM 1247 N N . SER A 1 156 ? -37.100 7.640 46.289 1.00 80.81 156 SER A N 1
ATOM 1248 C CA . SER A 1 156 ? -37.537 8.039 47.622 1.00 80.81 156 SER A CA 1
ATOM 1249 C C . SER A 1 156 ? -38.020 6.814 48.394 1.00 80.81 156 SER A C 1
ATOM 1251 O O . SER A 1 156 ? -38.617 5.891 47.834 1.00 80.81 156 SER A O 1
ATOM 1253 N N . GLU A 1 157 ? -37.803 6.794 49.708 1.00 87.38 157 GLU A N 1
ATOM 1254 C CA . GLU A 1 157 ? -38.212 5.680 50.570 1.00 87.38 157 GLU A CA 1
ATOM 1255 C C . GLU A 1 157 ? -39.712 5.350 50.415 1.00 87.38 157 GLU A C 1
ATOM 1257 O O . GLU A 1 157 ? -40.118 4.184 50.439 1.00 87.38 157 GLU A O 1
ATOM 1262 N N . LYS A 1 158 ? -40.537 6.376 50.151 1.00 85.06 158 LYS A N 1
ATOM 1263 C CA . LYS A 1 158 ? -41.973 6.226 49.872 1.00 85.06 158 LYS A CA 1
ATOM 1264 C C . LYS A 1 158 ? -42.246 5.530 48.543 1.00 85.06 158 LYS A C 1
ATOM 1266 O O . LYS A 1 158 ? -43.078 4.626 48.494 1.00 85.06 158 LYS A O 1
ATOM 1271 N N . GLU A 1 159 ? -41.546 5.924 47.486 1.00 86.44 159 GLU A N 1
ATOM 1272 C CA . GLU A 1 159 ? -41.696 5.335 46.154 1.00 86.44 159 GLU A CA 1
ATOM 1273 C C . GLU A 1 159 ? -41.229 3.881 46.163 1.00 86.44 159 GLU A C 1
ATOM 1275 O O . GLU A 1 159 ? -41.900 3.008 45.619 1.00 86.44 159 GLU A O 1
ATOM 1280 N N . ARG A 1 160 ? -40.141 3.586 46.886 1.00 87.12 160 ARG A N 1
ATOM 1281 C CA . ARG A 1 160 ? -39.598 2.229 47.008 1.00 87.12 160 ARG A CA 1
ATOM 1282 C C . ARG A 1 160 ? -40.589 1.297 47.707 1.00 87.12 160 ARG A C 1
ATOM 1284 O O . ARG A 1 160 ? -40.804 0.166 47.272 1.00 87.12 160 ARG A O 1
ATOM 1291 N N . LYS A 1 161 ? -41.251 1.797 48.756 1.00 89.44 161 LYS A N 1
ATOM 1292 C CA . LYS A 1 161 ? -42.304 1.071 49.481 1.00 89.44 161 LYS A CA 1
ATOM 1293 C C . LYS A 1 161 ? -43.568 0.888 48.636 1.00 89.44 161 LYS A C 1
ATOM 1295 O O . LYS A 1 161 ? -44.169 -0.185 48.669 1.00 89.44 161 LYS A O 1
ATOM 1300 N N . TYR A 1 162 ? -43.952 1.903 47.862 1.00 89.19 162 TYR A N 1
ATOM 1301 C CA . TYR A 1 162 ? -45.092 1.827 46.951 1.00 89.19 162 TYR A CA 1
ATOM 1302 C C . TYR A 1 162 ? -44.860 0.794 45.842 1.00 89.19 162 TYR A C 1
ATOM 1304 O O . TYR A 1 162 ? -45.672 -0.122 45.707 1.00 89.19 162 TYR A O 1
ATOM 1312 N N . ILE A 1 163 ? -43.732 0.867 45.127 1.00 89.56 163 ILE A N 1
ATOM 1313 C CA . ILE A 1 163 ? -43.386 -0.090 44.066 1.00 89.56 163 ILE A CA 1
ATOM 1314 C C . ILE A 1 163 ? -43.325 -1.511 44.627 1.00 89.56 163 ILE A C 1
ATOM 1316 O O . ILE A 1 163 ? -43.927 -2.410 44.047 1.00 89.56 163 ILE A O 1
ATOM 1320 N N . GLY A 1 164 ? -42.706 -1.713 45.796 1.00 90.44 164 GLY A N 1
ATOM 1321 C CA . GLY A 1 164 ? -42.691 -3.019 46.460 1.00 90.44 164 GLY A CA 1
ATOM 1322 C C . GLY A 1 164 ? -44.093 -3.569 46.764 1.00 90.44 164 GLY A C 1
ATOM 1323 O O . GLY A 1 164 ? -44.342 -4.759 46.579 1.00 90.44 164 GLY A O 1
ATOM 1324 N N . SER A 1 165 ? -45.036 -2.712 47.176 1.00 89.62 165 SER A N 1
ATOM 1325 C CA . SER A 1 165 ? -46.430 -3.115 47.429 1.00 89.62 165 SER A CA 1
ATOM 1326 C C . SER A 1 165 ? -47.230 -3.421 46.156 1.00 89.62 165 SER A C 1
ATOM 1328 O O . SER A 1 165 ? -48.150 -4.236 46.185 1.00 89.62 165 SER A O 1
ATOM 1330 N N . VAL A 1 166 ? -46.907 -2.758 45.042 1.00 89.69 166 VAL A N 1
ATOM 1331 C CA . VAL A 1 166 ? -47.541 -2.994 43.737 1.00 89.69 166 VAL A CA 1
ATOM 1332 C C . VAL A 1 166 ? -47.008 -4.289 43.129 1.00 89.69 166 VAL A C 1
ATOM 1334 O O . VAL A 1 166 ? -47.802 -5.126 42.713 1.00 89.69 166 VAL A O 1
ATOM 1337 N N . LEU A 1 167 ? -45.687 -4.500 43.158 1.00 90.25 167 LEU A N 1
ATOM 1338 C CA . LEU A 1 167 ? -45.058 -5.722 42.649 1.00 90.25 167 LEU A CA 1
ATOM 1339 C C . LEU A 1 167 ? -45.566 -6.972 43.374 1.00 90.25 167 LEU A C 1
ATOM 1341 O O . LEU A 1 167 ? -45.867 -7.970 42.728 1.00 90.25 167 LEU A O 1
ATOM 1345 N N . ARG A 1 168 ? -45.695 -6.907 44.708 1.00 89.88 168 ARG A N 1
ATOM 1346 C CA . ARG A 1 168 ? -46.197 -8.030 45.513 1.00 89.88 168 ARG A CA 1
ATOM 1347 C C . ARG A 1 168 ? -47.607 -8.445 45.095 1.00 89.88 168 ARG A C 1
ATOM 1349 O O . ARG A 1 168 ? -47.840 -9.626 44.886 1.00 89.88 168 ARG A O 1
ATOM 1356 N N . ARG A 1 169 ? -48.503 -7.472 44.894 1.00 89.38 169 ARG A N 1
ATOM 1357 C CA . ARG A 1 169 ? -49.877 -7.737 44.440 1.00 89.38 169 ARG A CA 1
ATOM 1358 C C . ARG A 1 169 ? -49.928 -8.361 43.048 1.00 89.38 169 ARG A C 1
ATOM 1360 O O . ARG A 1 169 ? -50.787 -9.193 42.794 1.00 89.38 169 ARG A O 1
ATOM 1367 N N . HIS A 1 170 ? -49.028 -7.964 42.148 1.00 85.50 170 HIS A N 1
ATOM 1368 C CA . HIS A 1 170 ? -48.946 -8.578 40.823 1.00 85.50 170 HIS A CA 1
ATOM 1369 C C . HIS A 1 170 ? -48.413 -10.013 40.871 1.00 85.50 170 HIS A C 1
ATOM 1371 O O . HIS A 1 170 ? -48.903 -10.849 40.120 1.00 85.50 170 HIS A O 1
ATOM 1377 N N . LEU A 1 171 ? -47.452 -10.306 41.752 1.00 86.06 171 LEU A N 1
ATOM 1378 C CA . LEU A 1 171 ? -46.936 -11.664 41.943 1.00 86.06 171 LEU A CA 1
ATOM 1379 C C . LEU A 1 171 ? -47.998 -12.591 42.549 1.00 86.06 171 LEU A C 1
ATOM 1381 O O . LEU A 1 171 ? -48.251 -13.645 41.985 1.00 86.06 171 LEU A O 1
ATOM 1385 N N . GLU A 1 172 ? -48.693 -12.156 43.604 1.00 84.69 172 GLU A N 1
ATOM 1386 C CA . GLU A 1 172 ? -49.788 -12.930 44.219 1.00 84.69 172 GLU A CA 1
ATOM 1387 C C . GLU A 1 172 ? -50.912 -13.225 43.211 1.00 84.69 172 GLU A C 1
ATOM 1389 O O . GLU A 1 172 ? -51.375 -14.355 43.111 1.00 84.69 172 GLU A O 1
ATOM 1394 N N . ALA A 1 173 ? -51.280 -12.250 42.373 1.00 76.12 173 ALA A N 1
ATOM 1395 C CA . ALA A 1 173 ? -52.286 -12.447 41.328 1.00 76.12 173 ALA A CA 1
ATOM 1396 C C . ALA A 1 173 ? -51.841 -13.382 40.183 1.00 76.12 173 ALA A C 1
ATOM 1398 O O . ALA A 1 173 ? -52.690 -13.829 39.416 1.00 76.12 173 ALA A O 1
ATOM 1399 N N . SER A 1 174 ? -50.538 -13.641 40.038 1.00 68.12 174 SER A N 1
ATOM 1400 C CA . SER A 1 174 ? -49.989 -14.538 39.009 1.00 68.12 174 SER A CA 1
ATOM 1401 C C . SER A 1 174 ? -49.887 -15.987 39.491 1.00 68.12 174 SER A C 1
ATOM 1403 O O . SER A 1 174 ? -49.915 -16.897 38.672 1.00 68.12 174 SER A O 1
ATOM 1405 N N . ASP A 1 175 ? -49.776 -16.202 40.805 1.00 70.12 175 ASP A N 1
ATOM 1406 C CA . ASP A 1 175 ? -49.717 -17.539 41.411 1.00 70.12 175 ASP A CA 1
ATOM 1407 C C . ASP A 1 175 ? -51.117 -18.172 41.588 1.00 70.12 175 ASP A C 1
ATOM 1409 O O . ASP A 1 175 ? -51.235 -19.377 41.807 1.00 70.12 175 ASP A O 1
ATOM 1413 N N . GLU A 1 176 ? -52.186 -17.374 41.476 1.00 62.31 176 GLU A N 1
ATOM 1414 C CA . GLU A 1 176 ? -53.591 -17.815 41.550 1.00 62.31 176 GLU A CA 1
ATOM 1415 C C . GLU A 1 176 ? -54.217 -18.190 40.185 1.00 62.31 176 GLU A C 1
ATOM 1417 O O . GLU A 1 176 ? -55.404 -18.528 40.136 1.00 62.31 176 GLU A O 1
ATOM 1422 N N . SER A 1 177 ? -53.445 -18.161 39.086 1.00 52.44 177 SER A N 1
ATOM 1423 C CA . SER A 1 177 ? -53.865 -18.564 37.725 1.00 52.44 177 SER A CA 1
ATOM 1424 C C . SER A 1 177 ? -53.138 -19.804 37.221 1.00 52.44 177 SER A C 1
ATOM 1426 O O . SER A 1 177 ? -53.816 -20.694 36.660 1.00 52.44 177 SER A O 1
#

Radius of gyration: 31.86 Å; chains: 1; bounding box: 75×31×84 Å

Foldseek 3Di:
DDFKWKQFLVQRDIFGLDQFTPDPQFDAGHQRPDLADQQADRRPGARDKAKDFPDDPVVVVVLVVVLVVCCVVPVNPSLVVSVVVVVVVSVVTDIWMAGPPRRMIIPDRPCDDPVRDDDDPVVVVVVVVVSVVVSVVSNVVVVVVPPDPPPPPPDDPVRVVVVVVVVVVVVVVVVVD